Protein AF-Q87NW9-F1 (afdb_monomer_lite)

Structure (mmCIF, N/CA/C/O backbone):
data_AF-Q87NW9-F1
#
_entry.id   AF-Q87NW9-F1
#
loop_
_atom_site.group_PDB
_atom_site.id
_atom_site.type_symbol
_atom_site.label_atom_id
_atom_site.label_alt_id
_atom_site.label_comp_id
_atom_site.label_asym_id
_atom_site.label_entity_id
_atom_site.label_seq_id
_atom_site.pdbx_PDB_ins_code
_atom_site.Cartn_x
_atom_site.Cartn_y
_atom_site.Cartn_z
_atom_site.occupancy
_atom_site.B_iso_or_equiv
_atom_site.auth_seq_id
_atom_site.auth_comp_id
_atom_site.auth_asym_id
_atom_site.auth_atom_id
_atom_site.pdbx_PDB_model_num
ATOM 1 N N . MET A 1 1 ? -15.966 -13.077 6.142 1.00 45.88 1 MET A N 1
ATOM 2 C CA . MET A 1 1 ? -14.778 -13.937 6.348 1.00 45.88 1 MET A CA 1
ATOM 3 C C . MET A 1 1 ? -13.774 -13.603 5.244 1.00 45.88 1 MET A C 1
ATOM 5 O O . MET A 1 1 ? -13.526 -14.425 4.382 1.00 45.88 1 MET A O 1
ATOM 9 N N . LEU A 1 2 ? -13.252 -12.368 5.244 1.00 45.31 2 LEU A N 1
ATOM 10 C CA . LEU A 1 2 ? -12.356 -11.837 4.200 1.00 45.31 2 LEU A CA 1
ATOM 11 C C . LEU A 1 2 ? -10.991 -12.546 4.186 1.00 45.31 2 LEU A C 1
ATOM 13 O O . LEU A 1 2 ? -10.442 -12.805 3.126 1.00 45.31 2 LEU A O 1
ATOM 17 N N . LEU A 1 3 ? -10.516 -12.982 5.358 1.00 43.78 3 LEU A N 1
ATOM 18 C CA . LEU A 1 3 ? -9.275 -13.747 5.543 1.00 43.78 3 LEU A CA 1
ATOM 19 C C . LEU A 1 3 ? -9.197 -15.058 4.742 1.00 43.78 3 LEU A C 1
ATOM 21 O O . LEU A 1 3 ? -8.102 -15.487 4.414 1.00 43.78 3 LEU A O 1
ATOM 25 N N . ARG A 1 4 ? -10.328 -15.703 4.412 1.00 45.25 4 ARG A N 1
ATOM 26 C CA . ARG A 1 4 ? -10.300 -16.947 3.618 1.00 45.25 4 ARG A CA 1
ATOM 27 C C . ARG A 1 4 ? -10.152 -16.714 2.113 1.00 45.25 4 ARG A C 1
ATOM 29 O O . ARG A 1 4 ? -9.783 -17.651 1.417 1.00 45.25 4 ARG A O 1
ATOM 36 N N . SER A 1 5 ? -10.425 -15.503 1.628 1.00 50.66 5 SER A N 1
ATOM 37 C CA . SER A 1 5 ? -10.254 -15.138 0.214 1.00 50.66 5 SER A CA 1
ATOM 38 C C . SER A 1 5 ? -9.017 -14.254 -0.007 1.00 50.66 5 SER A C 1
ATOM 40 O O . SER A 1 5 ? -8.341 -14.398 -1.021 1.00 50.66 5 SER A O 1
ATOM 42 N N . PHE A 1 6 ? -8.686 -13.397 0.968 1.00 56.44 6 PHE A N 1
ATOM 43 C CA . PHE A 1 6 ? -7.629 -12.377 0.898 1.00 56.44 6 PHE A CA 1
ATOM 44 C C . PHE A 1 6 ? -6.442 -12.605 1.860 1.00 56.44 6 PHE A C 1
ATOM 46 O O . PHE A 1 6 ? -5.665 -11.686 2.085 1.00 56.44 6 PHE A O 1
ATOM 53 N N . GLY A 1 7 ? -6.298 -13.793 2.459 1.00 50.41 7 GLY A N 1
ATOM 54 C CA . GLY A 1 7 ? -5.248 -14.054 3.461 1.00 50.41 7 GLY A CA 1
ATOM 55 C C . GLY A 1 7 ? -4.256 -15.173 3.138 1.00 50.41 7 GLY A C 1
ATOM 56 O O . GLY A 1 7 ? -3.381 -15.428 3.952 1.00 50.41 7 GLY A O 1
ATOM 57 N N . ASP A 1 8 ? -4.394 -15.853 1.998 1.00 59.47 8 ASP A N 1
ATOM 58 C CA . ASP A 1 8 ? -3.566 -17.020 1.629 1.00 59.47 8 ASP A CA 1
ATOM 59 C C . ASP A 1 8 ? -2.802 -16.779 0.310 1.00 59.47 8 ASP A C 1
ATOM 61 O O . ASP A 1 8 ? -2.595 -17.683 -0.502 1.00 59.47 8 ASP A O 1
ATOM 65 N N . LYS A 1 9 ? -2.443 -15.517 0.027 1.00 65.75 9 LYS A N 1
ATOM 66 C CA . LYS A 1 9 ? -1.641 -15.149 -1.148 1.00 65.75 9 LYS A CA 1
ATOM 67 C C . LYS A 1 9 ? -0.582 -14.122 -0.774 1.00 65.75 9 LYS A C 1
ATOM 69 O O . LYS A 1 9 ? -0.848 -13.173 -0.050 1.00 65.75 9 LYS A O 1
ATOM 74 N N . ASN A 1 10 ? 0.607 -14.285 -1.349 1.00 62.12 10 ASN A N 1
ATOM 75 C CA . ASN A 1 10 ? 1.704 -13.331 -1.175 1.00 62.12 10 ASN A CA 1
ATOM 76 C C . ASN A 1 10 ? 1.441 -11.999 -1.897 1.00 62.12 10 ASN A C 1
ATOM 78 O O . ASN A 1 10 ? 2.053 -10.991 -1.561 1.00 62.12 10 ASN A O 1
ATOM 82 N N . THR A 1 11 ? 0.580 -12.004 -2.919 1.00 66.12 11 THR A N 1
ATOM 83 C CA . THR A 1 11 ? 0.302 -10.859 -3.790 1.00 66.12 11 THR A CA 1
ATOM 84 C C . THR A 1 11 ? -1.121 -10.945 -4.349 1.00 66.12 11 THR A C 1
ATOM 86 O O . THR A 1 11 ? -1.645 -12.046 -4.547 1.00 66.12 11 THR A O 1
ATOM 89 N N . TYR A 1 12 ? -1.730 -9.791 -4.629 1.00 71.69 12 TYR A N 1
ATOM 90 C CA . TYR A 1 12 ? -3.032 -9.685 -5.293 1.00 71.69 12 TYR A CA 1
ATOM 91 C C . TYR A 1 12 ? -2.891 -9.011 -6.656 1.00 71.69 12 TYR A C 1
ATOM 93 O O . TYR A 1 12 ? -2.052 -8.124 -6.839 1.00 71.69 12 TYR A O 1
ATOM 101 N N . VAL A 1 13 ? -3.705 -9.439 -7.624 1.00 75.19 13 VAL A N 1
ATOM 102 C CA . VAL A 1 13 ? -3.836 -8.702 -8.889 1.00 75.19 13 VAL A CA 1
ATOM 103 C C . VAL A 1 13 ? -4.709 -7.459 -8.683 1.00 75.19 13 VAL A C 1
ATOM 105 O O . VAL A 1 13 ? -5.571 -7.480 -7.806 1.00 75.19 13 VAL A O 1
ATOM 108 N N . PRO A 1 14 ? -4.537 -6.405 -9.499 1.00 74.19 14 PRO A N 1
ATOM 109 C CA . PRO A 1 14 ? -5.365 -5.197 -9.506 1.00 74.19 14 PRO A CA 1
ATOM 110 C C . PRO A 1 14 ? -6.850 -5.375 -9.155 1.00 74.19 14 PRO A C 1
ATOM 112 O O . PRO A 1 14 ? -7.323 -4.783 -8.189 1.00 74.19 14 PRO A O 1
ATOM 115 N N . ASP A 1 15 ? -7.561 -6.250 -9.871 1.00 77.25 15 ASP A N 1
ATOM 116 C CA . ASP A 1 15 ? -8.997 -6.472 -9.661 1.00 77.25 15 ASP A CA 1
ATOM 117 C C . ASP A 1 15 ? -9.322 -7.044 -8.268 1.00 77.25 15 ASP A C 1
ATOM 119 O O . ASP A 1 15 ? -10.343 -6.708 -7.668 1.00 77.25 15 ASP A O 1
ATOM 123 N N . GLU A 1 16 ? -8.449 -7.899 -7.725 1.00 76.50 16 GLU A N 1
ATOM 124 C CA . GLU A 1 16 ? -8.612 -8.441 -6.372 1.00 76.50 16 GLU A CA 1
ATOM 125 C C . GLU A 1 16 ? -8.354 -7.363 -5.317 1.00 76.50 16 GLU A C 1
ATOM 127 O O . GLU A 1 16 ? -9.049 -7.317 -4.303 1.00 76.50 16 GLU A O 1
ATOM 132 N N . ILE A 1 17 ? -7.388 -6.476 -5.563 1.00 76.88 17 ILE A N 1
ATOM 133 C CA . ILE A 1 17 ? -7.121 -5.332 -4.691 1.00 76.88 17 ILE A CA 1
ATOM 134 C C . ILE A 1 17 ? -8.341 -4.410 -4.672 1.00 76.88 17 ILE A C 1
ATOM 136 O O . ILE A 1 17 ? -8.827 -4.079 -3.595 1.00 76.88 17 ILE A O 1
ATOM 140 N N . ASP A 1 18 ? -8.890 -4.054 -5.834 1.00 77.38 18 ASP A N 1
ATOM 141 C CA . ASP A 1 18 ? -10.092 -3.220 -5.924 1.00 77.38 18 ASP A CA 1
ATOM 142 C C . ASP A 1 18 ? -11.273 -3.842 -5.168 1.00 77.38 18 ASP A C 1
ATOM 144 O O . ASP A 1 18 ? -11.953 -3.153 -4.401 1.00 77.38 18 ASP A O 1
ATOM 148 N N . GLN A 1 19 ? -11.476 -5.156 -5.305 1.00 75.25 19 GLN A N 1
ATOM 149 C CA . GLN A 1 19 ? -12.513 -5.870 -4.565 1.00 75.25 19 GLN A CA 1
ATOM 150 C C . GLN A 1 19 ? -12.263 -5.838 -3.047 1.00 75.25 19 GLN A C 1
ATOM 152 O O . GLN A 1 19 ? -13.193 -5.574 -2.282 1.00 75.25 19 GLN A O 1
ATOM 157 N N . ALA A 1 20 ? -11.022 -6.055 -2.599 1.00 72.62 20 ALA A N 1
ATOM 158 C CA . ALA A 1 20 ? -10.658 -5.983 -1.184 1.00 72.62 20 ALA A CA 1
ATOM 159 C C . ALA A 1 20 ? -10.898 -4.580 -0.609 1.00 72.62 20 ALA A C 1
ATOM 161 O O . ALA A 1 20 ? -11.485 -4.435 0.465 1.00 72.62 20 ALA A O 1
ATOM 162 N N . LEU A 1 21 ? -10.484 -3.539 -1.334 1.00 74.19 21 LEU A N 1
ATOM 163 C CA . LEU A 1 21 ? -10.665 -2.145 -0.933 1.00 74.19 21 LEU A CA 1
ATOM 164 C C . LEU A 1 21 ? -12.146 -1.773 -0.864 1.00 74.19 21 LEU A C 1
ATOM 166 O O . LEU A 1 21 ? -12.573 -1.154 0.113 1.00 74.19 21 LEU A O 1
ATOM 170 N N . GLN A 1 22 ? -12.945 -2.222 -1.832 1.00 75.44 22 GLN A N 1
ATOM 171 C CA . GLN A 1 22 ? -14.388 -2.020 -1.828 1.00 75.44 22 GLN A CA 1
ATOM 172 C C . GLN A 1 22 ? -15.065 -2.715 -0.637 1.00 75.44 22 GLN A C 1
ATOM 174 O O . GLN A 1 22 ? -15.891 -2.094 0.037 1.00 75.44 22 GLN A O 1
ATOM 179 N N . GLU A 1 23 ? -14.713 -3.969 -0.330 1.00 69.31 23 GLU A N 1
ATOM 180 C CA . GLU A 1 23 ? -15.269 -4.692 0.827 1.00 69.31 23 GLU A CA 1
ATOM 181 C C . GLU A 1 23 ? -14.842 -4.083 2.170 1.00 69.31 23 GLU A C 1
ATOM 183 O O . GLU A 1 23 ? -15.589 -4.137 3.150 1.00 69.31 23 GLU A O 1
ATOM 188 N N . LEU A 1 24 ? -13.667 -3.455 2.216 1.00 65.94 24 LEU A N 1
ATOM 189 C CA . LEU A 1 24 ? -13.198 -2.678 3.360 1.00 65.94 24 LEU A CA 1
ATOM 190 C C . LEU A 1 24 ? -13.840 -1.280 3.436 1.00 65.94 24 LEU A C 1
ATOM 192 O O . LEU A 1 24 ? -13.641 -0.576 4.424 1.00 65.94 24 LEU A O 1
ATOM 196 N N . GLY A 1 25 ? -14.642 -0.874 2.449 1.00 66.38 25 GLY A N 1
ATOM 197 C CA . GLY A 1 25 ? -15.312 0.428 2.421 1.00 66.38 25 GLY A CA 1
ATOM 198 C C . GLY A 1 25 ? -14.407 1.593 2.012 1.00 66.38 25 GLY A C 1
ATOM 199 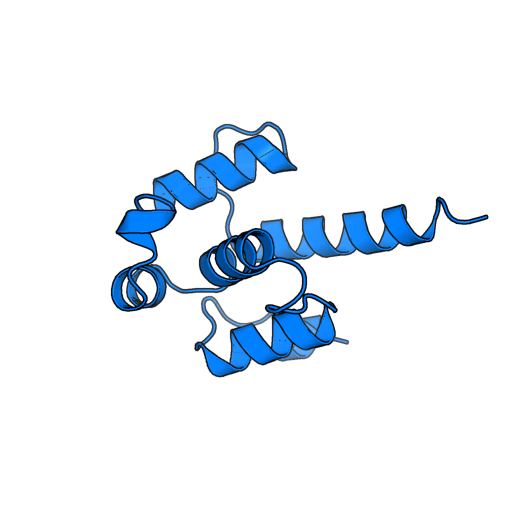O O . GLY A 1 25 ? -14.780 2.751 2.221 1.00 66.38 25 GLY A O 1
ATOM 200 N N . TYR A 1 26 ? -13.240 1.305 1.430 1.00 68.12 26 TYR A N 1
ATOM 201 C CA . TYR A 1 26 ? -12.367 2.307 0.829 1.00 68.12 26 TYR A CA 1
ATOM 202 C C . TYR A 1 26 ? -12.868 2.643 -0.572 1.00 68.12 26 TYR A C 1
ATOM 204 O O . TYR A 1 26 ? -12.730 1.873 -1.519 1.00 68.12 26 TYR A O 1
ATOM 212 N N . ASP A 1 27 ? -13.460 3.824 -0.695 1.00 66.94 27 ASP A N 1
ATOM 213 C CA . ASP A 1 27 ? -13.951 4.343 -1.962 1.00 66.94 27 ASP A CA 1
ATOM 214 C C . ASP A 1 27 ? -12.882 5.238 -2.597 1.00 66.94 27 ASP A C 1
ATOM 216 O O . ASP A 1 27 ? -12.512 6.276 -2.037 1.00 66.94 27 ASP A O 1
ATOM 220 N N . LYS A 1 28 ? -12.407 4.849 -3.784 1.00 66.62 28 LYS A N 1
ATOM 221 C CA . LYS A 1 28 ? -11.424 5.608 -4.569 1.00 66.62 28 LYS A CA 1
ATOM 222 C C . LYS A 1 28 ? -11.859 7.054 -4.814 1.00 66.62 28 LYS A C 1
ATOM 224 O O . LYS A 1 28 ? -11.012 7.931 -4.914 1.00 66.62 28 LYS A O 1
ATOM 229 N N . GLN A 1 29 ? -13.163 7.324 -4.899 1.00 69.38 29 GLN A N 1
ATOM 230 C CA . GLN A 1 29 ? -13.686 8.673 -5.125 1.00 69.38 29 GLN A CA 1
ATOM 231 C C . GLN A 1 29 ? -13.687 9.535 -3.858 1.00 69.38 29 GLN A C 1
ATOM 233 O O . GLN A 1 29 ? -13.773 10.757 -3.959 1.00 69.38 29 GLN A O 1
ATOM 238 N N . LYS A 1 30 ? -13.605 8.921 -2.671 1.00 68.12 30 LYS A N 1
ATOM 239 C CA . LYS A 1 30 ? -13.598 9.639 -1.388 1.00 68.12 30 LYS A CA 1
ATOM 240 C C . LYS A 1 30 ? -12.194 9.997 -0.929 1.00 68.12 30 LYS A C 1
ATOM 242 O O . LYS A 1 30 ? -12.012 11.080 -0.385 1.00 68.12 30 LYS A O 1
ATOM 247 N N . ASP A 1 31 ? -11.230 9.104 -1.138 1.00 69.69 31 ASP A N 1
ATOM 248 C CA . ASP A 1 31 ? -9.841 9.337 -0.751 1.00 69.69 31 ASP A CA 1
ATOM 249 C C . ASP A 1 31 ? -8.877 8.607 -1.696 1.00 69.69 31 ASP A C 1
ATOM 251 O O . ASP A 1 31 ? -8.515 7.444 -1.501 1.00 69.69 31 ASP A O 1
ATOM 255 N N . LEU A 1 32 ? -8.478 9.317 -2.754 1.00 72.25 32 LEU A N 1
ATOM 256 C CA . LEU A 1 32 ? -7.528 8.837 -3.760 1.00 72.25 32 LEU A CA 1
ATOM 257 C C . LEU A 1 32 ? -6.180 8.457 -3.142 1.00 72.25 32 LEU A C 1
ATOM 259 O O . LEU A 1 32 ? -5.595 7.450 -3.535 1.00 72.25 32 LEU A O 1
ATOM 263 N N . ASN A 1 33 ? -5.709 9.226 -2.158 1.00 70.62 33 ASN A N 1
ATOM 264 C CA . ASN A 1 33 ? -4.424 8.971 -1.519 1.00 70.62 33 ASN A CA 1
ATOM 265 C C . ASN A 1 33 ? -4.507 7.689 -0.700 1.00 70.62 33 ASN A C 1
ATOM 267 O O . ASN A 1 33 ? -3.724 6.773 -0.919 1.00 70.62 33 ASN A O 1
ATOM 271 N N . HIS A 1 34 ? -5.500 7.563 0.178 1.00 71.19 34 HIS A N 1
ATOM 272 C CA . HIS A 1 34 ? -5.659 6.348 0.977 1.00 71.19 34 HIS A CA 1
ATOM 273 C C . HIS A 1 34 ? -5.847 5.102 0.106 1.00 71.19 34 HIS A C 1
ATOM 275 O O . HIS A 1 34 ? -5.323 4.035 0.426 1.00 71.19 34 HIS A O 1
ATOM 281 N N . HIS A 1 35 ? -6.542 5.253 -1.024 1.00 74.50 35 HIS A N 1
ATOM 282 C CA . HIS A 1 35 ? -6.699 4.191 -2.005 1.00 74.50 35 HIS A CA 1
ATOM 283 C C . HIS A 1 35 ? -5.354 3.787 -2.627 1.00 74.50 35 HIS A C 1
ATOM 285 O O . HIS A 1 35 ? -5.054 2.600 -2.635 1.00 74.50 35 HIS A O 1
ATOM 291 N N . TYR A 1 36 ? -4.505 4.727 -3.064 1.00 76.69 36 TYR A N 1
ATOM 292 C CA . TYR A 1 36 ? -3.171 4.400 -3.593 1.00 76.69 36 TYR A CA 1
ATOM 293 C C . TYR A 1 36 ? -2.251 3.752 -2.560 1.00 76.69 36 TYR A C 1
ATOM 295 O O . TYR A 1 36 ? -1.528 2.817 -2.893 1.00 76.69 36 TYR A O 1
ATOM 303 N N . TYR A 1 37 ? -2.308 4.197 -1.305 1.00 78.62 37 TYR A N 1
ATOM 304 C CA . TYR A 1 37 ? -1.547 3.581 -0.218 1.00 78.62 37 TYR A CA 1
ATOM 305 C C . TYR A 1 37 ? -1.983 2.135 0.008 1.00 78.62 37 TYR A C 1
ATOM 307 O O . TYR A 1 37 ? -1.159 1.225 0.034 1.00 78.62 37 TYR A O 1
ATOM 315 N N . ALA A 1 38 ? -3.286 1.898 0.124 1.00 78.31 38 ALA A N 1
ATOM 316 C CA . ALA A 1 38 ? -3.786 0.548 0.300 1.00 78.31 38 ALA A CA 1
ATOM 317 C C . ALA A 1 38 ? -3.427 -0.323 -0.918 1.00 78.31 38 ALA A C 1
ATOM 319 O O . ALA A 1 38 ? -2.906 -1.424 -0.763 1.00 78.31 38 ALA A O 1
ATOM 320 N N . TYR A 1 39 ? -3.579 0.214 -2.130 1.00 80.12 39 TYR A N 1
ATOM 321 C CA . TYR A 1 39 ? -3.216 -0.467 -3.369 1.00 80.12 39 TYR A CA 1
ATOM 322 C C . TYR A 1 39 ? -1.735 -0.853 -3.421 1.00 80.12 39 TYR A C 1
ATOM 324 O O . TYR A 1 39 ? -1.400 -1.981 -3.775 1.00 80.12 39 TYR A O 1
ATOM 332 N N . GLY A 1 40 ? -0.851 0.051 -2.996 1.00 83.44 40 GLY A N 1
ATOM 333 C CA . GLY A 1 40 ? 0.576 -0.220 -2.896 1.00 83.44 40 GLY A CA 1
ATOM 334 C C . GLY A 1 40 ? 0.908 -1.313 -1.879 1.00 83.44 40 GLY A C 1
ATOM 335 O O . GLY A 1 40 ? 1.807 -2.110 -2.121 1.00 83.44 40 GLY A O 1
ATOM 336 N N . MET A 1 41 ? 0.157 -1.400 -0.776 1.00 84.44 41 MET A N 1
ATOM 337 C CA . MET A 1 41 ? 0.350 -2.429 0.252 1.00 84.44 41 MET A CA 1
ATOM 338 C C . MET A 1 41 ? -0.141 -3.818 -0.172 1.00 84.44 41 MET A C 1
ATOM 340 O O . MET A 1 41 ? 0.430 -4.815 0.266 1.00 84.44 41 MET A O 1
ATOM 344 N N . PHE A 1 42 ? -1.177 -3.904 -1.014 1.00 78.56 42 PHE A N 1
ATOM 345 C CA . PHE A 1 42 ? -1.692 -5.182 -1.531 1.00 78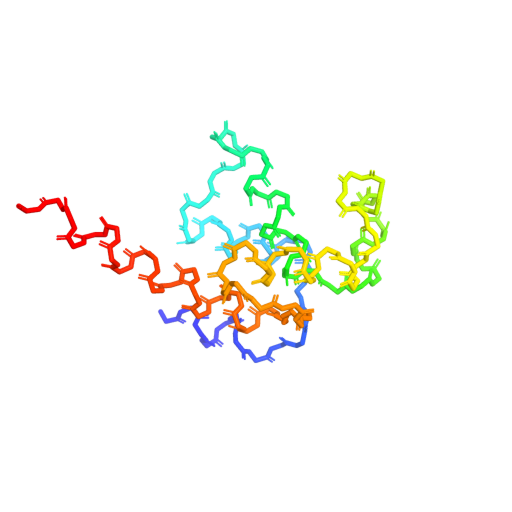.56 42 PHE A CA 1
ATOM 346 C C . PHE A 1 42 ? -1.004 -5.655 -2.820 1.00 78.56 42 PHE A C 1
ATOM 348 O O . PHE A 1 42 ? -1.074 -6.840 -3.163 1.00 78.56 42 PHE A O 1
ATOM 355 N N . ALA A 1 43 ? -0.332 -4.752 -3.534 1.00 78.88 43 ALA A N 1
ATOM 356 C CA . ALA A 1 43 ? 0.391 -5.069 -4.754 1.00 78.88 43 ALA A CA 1
ATOM 357 C C . ALA A 1 43 ? 1.703 -5.819 -4.477 1.00 78.88 43 ALA A C 1
ATOM 359 O O . ALA A 1 43 ? 2.382 -5.601 -3.473 1.00 78.88 43 ALA A O 1
ATOM 360 N N . SER A 1 44 ? 2.094 -6.672 -5.429 1.00 78.44 44 SER A N 1
ATOM 361 C CA . SER A 1 44 ? 3.482 -7.143 -5.534 1.00 78.44 44 SER A CA 1
ATOM 362 C C . SER A 1 44 ? 4.416 -6.000 -5.934 1.00 78.44 44 SER A C 1
ATOM 364 O O . SER A 1 44 ? 3.961 -5.059 -6.582 1.00 78.44 44 SER A O 1
ATOM 366 N N . GLU A 1 45 ? 5.716 -6.114 -5.650 1.00 82.00 45 GLU A N 1
ATOM 367 C CA . GLU A 1 45 ? 6.723 -5.150 -6.127 1.00 82.00 45 GLU A CA 1
ATOM 368 C C . GLU A 1 45 ? 6.623 -4.934 -7.649 1.00 82.00 45 GLU A C 1
ATOM 370 O O . GLU A 1 45 ? 6.532 -3.803 -8.116 1.00 82.00 45 GLU A O 1
ATOM 375 N N . SER A 1 46 ? 6.509 -6.017 -8.427 1.00 79.50 46 SER A N 1
ATOM 376 C CA . SER A 1 46 ? 6.365 -5.934 -9.885 1.00 79.50 46 SER A CA 1
ATOM 377 C C . SER A 1 46 ? 5.090 -5.204 -10.316 1.00 79.50 46 SER A C 1
ATOM 379 O O . SER A 1 46 ? 5.119 -4.410 -11.252 1.00 79.50 46 SER A O 1
ATOM 381 N N . CYS A 1 47 ? 3.964 -5.443 -9.636 1.00 77.25 47 CYS A N 1
ATOM 382 C CA . CYS A 1 47 ? 2.719 -4.729 -9.916 1.00 77.25 47 CYS A CA 1
ATOM 383 C C . CYS A 1 47 ? 2.851 -3.251 -9.549 1.00 77.25 47 CYS A C 1
ATOM 385 O O . CYS A 1 47 ? 2.475 -2.397 -10.342 1.00 77.25 47 CYS A O 1
ATOM 387 N N . TYR A 1 48 ? 3.409 -2.952 -8.378 1.00 80.56 48 TYR A N 1
ATOM 388 C CA . TYR A 1 48 ? 3.628 -1.599 -7.881 1.00 80.56 48 TYR A CA 1
ATOM 389 C C . TYR A 1 48 ? 4.422 -0.744 -8.880 1.00 80.56 48 TYR A C 1
ATOM 391 O O . TYR A 1 48 ? 4.023 0.379 -9.193 1.00 80.56 48 TYR A O 1
ATOM 399 N N . GLU A 1 49 ? 5.490 -1.306 -9.450 1.00 83.06 49 GLU A N 1
ATOM 400 C CA . GLU A 1 49 ? 6.271 -0.655 -10.504 1.00 83.06 49 GLU A CA 1
ATOM 401 C C . GLU A 1 49 ? 5.476 -0.492 -11.806 1.00 83.06 49 GLU A C 1
ATOM 403 O O . GLU A 1 49 ? 5.469 0.589 -12.393 1.00 83.06 49 GLU A O 1
ATOM 408 N N . GLN A 1 50 ? 4.758 -1.531 -12.250 1.00 81.31 50 GLN A N 1
ATOM 409 C CA . GLN A 1 50 ? 3.938 -1.479 -13.471 1.00 81.31 50 GLN A CA 1
ATOM 410 C C . GLN A 1 50 ? 2.807 -0.448 -13.406 1.00 81.31 50 GLN A C 1
ATOM 412 O O . GLN A 1 50 ? 2.380 0.068 -14.438 1.00 81.31 50 GLN A O 1
ATOM 417 N N . LEU A 1 51 ? 2.319 -0.151 -12.205 1.00 75.81 51 LEU A N 1
ATOM 418 C CA . LEU A 1 51 ? 1.272 0.838 -11.960 1.00 75.81 51 LEU A CA 1
ATOM 419 C C . LEU A 1 51 ? 1.806 2.275 -11.922 1.00 75.81 51 LEU A C 1
ATOM 421 O O . LEU A 1 51 ? 1.011 3.203 -11.798 1.00 75.81 51 LEU A O 1
ATOM 425 N N . GLY A 1 52 ? 3.128 2.468 -11.999 1.00 82.06 52 GLY A N 1
ATOM 426 C CA . GLY A 1 52 ? 3.754 3.785 -11.880 1.00 82.06 52 GLY A CA 1
ATOM 427 C C . GLY A 1 52 ? 3.680 4.371 -10.468 1.00 82.06 52 GLY A C 1
ATOM 428 O O . GLY A 1 52 ? 3.879 5.569 -10.293 1.00 82.06 52 GLY A O 1
ATOM 429 N N . LEU A 1 53 ? 3.411 3.548 -9.444 1.00 81.25 53 LEU A N 1
ATOM 430 C CA . LEU A 1 53 ? 3.339 4.017 -8.055 1.00 81.25 53 LEU A CA 1
ATOM 431 C C . LEU A 1 53 ? 4.707 4.443 -7.519 1.00 81.25 53 LEU A C 1
ATOM 433 O O . LEU A 1 53 ? 4.776 5.214 -6.569 1.00 81.25 53 LEU A O 1
ATOM 437 N N . THR A 1 54 ? 5.795 3.991 -8.144 1.00 84.62 54 THR A N 1
ATOM 438 C CA . THR A 1 54 ? 7.159 4.386 -7.780 1.00 84.62 54 THR A CA 1
ATOM 439 C C . THR A 1 54 ? 7.381 5.895 -7.857 1.00 84.62 54 THR A C 1
ATOM 441 O O . THR A 1 54 ? 8.071 6.438 -6.997 1.00 84.62 54 THR A O 1
ATOM 444 N N . ASP A 1 55 ? 6.788 6.577 -8.839 1.00 80.94 55 ASP A N 1
ATOM 445 C CA . ASP A 1 55 ? 6.933 8.029 -8.993 1.00 80.94 55 ASP A CA 1
ATOM 446 C C . ASP A 1 55 ? 6.142 8.804 -7.925 1.00 80.94 55 ASP A C 1
ATOM 448 O O . ASP A 1 55 ? 6.597 9.841 -7.444 1.00 80.94 55 ASP A O 1
ATOM 452 N N . GLU A 1 56 ? 4.988 8.276 -7.509 1.00 80.12 56 GLU A N 1
ATOM 453 C CA . GLU A 1 56 ? 4.076 8.930 -6.559 1.00 80.12 56 GLU A CA 1
ATOM 454 C C . GLU A 1 56 ? 4.410 8.624 -5.089 1.00 80.12 56 GLU A C 1
ATOM 456 O O . GLU A 1 56 ? 4.302 9.486 -4.217 1.00 80.12 56 GLU A O 1
ATOM 461 N N . LEU A 1 57 ? 4.808 7.387 -4.793 1.00 82.31 57 LEU A N 1
ATOM 462 C CA . LEU A 1 57 ? 4.946 6.848 -3.435 1.00 82.31 57 LEU A CA 1
ATOM 463 C C . LEU A 1 57 ? 6.395 6.438 -3.096 1.00 82.31 57 LEU A C 1
ATOM 465 O O . LEU A 1 57 ? 6.702 6.090 -1.952 1.00 82.31 57 LEU A O 1
ATOM 469 N N . GLY A 1 58 ? 7.309 6.513 -4.067 1.00 85.25 58 GLY A N 1
ATOM 470 C CA . GLY A 1 58 ? 8.696 6.068 -3.941 1.00 85.25 58 GLY A CA 1
ATOM 471 C C . GLY A 1 58 ? 8.858 4.562 -4.157 1.00 85.25 58 GLY A C 1
ATOM 472 O O . GLY A 1 58 ? 7.894 3.838 -4.389 1.00 85.25 58 GLY A O 1
ATOM 473 N N . ASN A 1 59 ? 10.097 4.065 -4.086 1.00 88.81 59 ASN A N 1
ATOM 474 C CA . ASN A 1 59 ? 10.392 2.636 -4.250 1.00 88.81 59 ASN A CA 1
ATOM 475 C C . ASN A 1 59 ? 9.590 1.768 -3.257 1.00 88.81 59 ASN A C 1
ATOM 477 O O . ASN A 1 59 ? 9.411 2.162 -2.107 1.00 88.81 59 ASN A O 1
ATOM 481 N N . TYR A 1 60 ? 9.174 0.571 -3.680 1.00 85.19 60 TYR A N 1
ATOM 482 C CA . TYR A 1 60 ? 8.313 -0.337 -2.914 1.00 85.19 60 TYR A CA 1
ATOM 483 C C . TYR A 1 60 ? 8.758 -0.553 -1.455 1.00 85.19 60 TYR A C 1
ATOM 485 O O . TYR A 1 60 ? 7.966 -0.369 -0.531 1.00 85.19 60 TYR A O 1
ATOM 493 N N . GLY A 1 61 ? 10.041 -0.845 -1.212 1.00 85.56 61 GLY A N 1
ATOM 494 C CA . GLY A 1 61 ? 10.550 -1.043 0.151 1.00 85.56 61 GLY A CA 1
ATOM 495 C C . GLY A 1 61 ? 10.608 0.250 0.975 1.00 85.56 61 GLY A C 1
ATOM 496 O O . GLY A 1 61 ? 10.400 0.235 2.190 1.00 85.56 61 GLY A O 1
ATOM 497 N N . HIS A 1 62 ? 10.855 1.391 0.323 1.00 86.81 62 HIS A N 1
ATOM 498 C CA . HIS A 1 62 ? 10.778 2.703 0.971 1.00 86.81 62 HIS A CA 1
ATOM 499 C C . HIS A 1 62 ? 9.336 3.027 1.365 1.00 86.81 62 HIS A C 1
ATOM 501 O O . HIS A 1 62 ? 9.082 3.418 2.500 1.00 86.81 62 HIS A O 1
ATOM 507 N N . PHE A 1 63 ? 8.394 2.804 0.454 1.00 88.50 63 PHE A N 1
ATOM 508 C CA . PHE A 1 63 ? 6.972 2.979 0.692 1.00 88.50 63 PHE A CA 1
ATOM 509 C C . PHE A 1 63 ? 6.486 2.131 1.877 1.00 88.50 63 PHE A C 1
ATOM 511 O O . PHE A 1 63 ? 5.956 2.685 2.839 1.00 88.50 63 PHE A O 1
ATOM 518 N N . GLN A 1 64 ? 6.763 0.823 1.884 1.00 85.56 64 GLN A N 1
ATOM 519 C CA . GLN A 1 64 ? 6.404 -0.073 2.993 1.00 85.56 64 GLN A CA 1
ATOM 520 C C . GLN A 1 64 ? 6.944 0.415 4.342 1.00 85.56 64 GLN A C 1
ATOM 522 O O . GLN A 1 64 ? 6.273 0.319 5.371 1.00 85.56 64 GLN A O 1
ATOM 527 N N . ARG A 1 65 ? 8.161 0.965 4.345 1.00 86.12 65 ARG A N 1
ATOM 528 C CA . ARG A 1 65 ? 8.779 1.548 5.534 1.00 86.12 65 ARG A CA 1
ATOM 529 C C . ARG A 1 65 ? 8.075 2.820 5.994 1.00 86.12 65 ARG A C 1
ATOM 531 O O . ARG A 1 65 ? 7.869 2.987 7.192 1.00 86.12 65 ARG A O 1
ATOM 538 N N . GLU A 1 66 ? 7.720 3.720 5.083 1.00 86.50 66 GLU A N 1
ATOM 539 C CA . GLU A 1 66 ? 7.005 4.952 5.432 1.00 86.50 66 GLU A CA 1
ATOM 540 C C . GLU A 1 66 ? 5.605 4.650 5.978 1.00 86.50 66 GLU A C 1
ATOM 542 O O . GLU A 1 66 ? 5.205 5.231 6.988 1.00 86.50 66 GLU A O 1
ATOM 547 N N . VAL A 1 67 ? 4.904 3.672 5.399 1.00 82.69 67 VAL A N 1
ATOM 548 C CA . VAL A 1 67 ? 3.627 3.185 5.940 1.00 82.69 67 VAL A CA 1
ATOM 549 C C . VAL A 1 67 ? 3.820 2.567 7.327 1.00 82.69 67 VAL A C 1
ATOM 551 O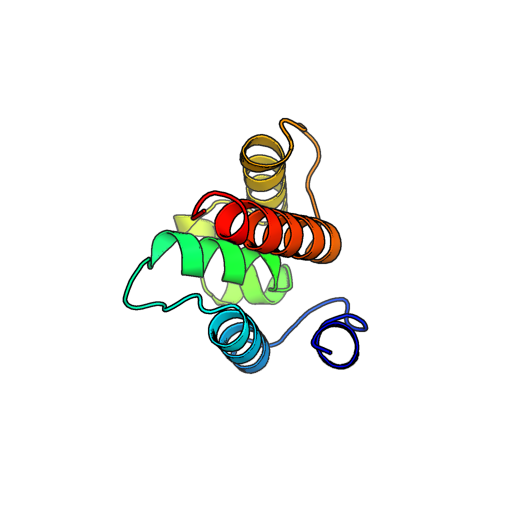 O . VAL A 1 67 ? 3.068 2.886 8.248 1.00 82.69 67 VAL A O 1
ATOM 554 N N . GLY A 1 68 ? 4.859 1.748 7.516 1.00 81.25 68 GLY A N 1
ATOM 555 C CA . GLY A 1 68 ? 5.226 1.195 8.823 1.00 81.25 68 GLY A CA 1
ATOM 556 C C . GLY A 1 68 ? 5.490 2.281 9.871 1.00 81.25 68 GLY A C 1
ATOM 557 O O . GLY A 1 68 ? 4.968 2.213 10.987 1.00 81.25 68 GLY A O 1
ATOM 558 N N . LYS A 1 69 ? 6.218 3.342 9.509 1.00 83.69 69 LYS A N 1
ATOM 559 C CA . LYS A 1 69 ? 6.447 4.492 10.396 1.00 83.69 69 LYS A CA 1
ATOM 560 C C . LYS A 1 69 ? 5.150 5.222 10.724 1.00 83.69 69 LYS A C 1
ATOM 562 O O . LYS A 1 69 ? 4.938 5.563 11.883 1.00 83.69 69 LYS A O 1
ATOM 567 N N . MET A 1 70 ? 4.287 5.454 9.737 1.00 81.25 70 MET A N 1
ATOM 568 C CA . MET A 1 70 ? 3.020 6.156 9.953 1.00 81.25 70 MET A CA 1
ATOM 569 C C . MET A 1 70 ? 2.057 5.370 10.846 1.00 81.25 70 MET A C 1
ATOM 571 O O . MET A 1 70 ? 1.421 5.964 11.713 1.00 81.25 70 MET A O 1
ATOM 575 N N . LEU A 1 71 ? 1.939 4.056 10.640 1.00 77.44 71 LEU A N 1
ATOM 576 C CA . LEU A 1 71 ? 0.925 3.238 11.309 1.00 77.44 71 LEU A CA 1
ATOM 577 C C . LEU A 1 71 ? 1.404 2.612 12.621 1.00 77.44 71 LEU A C 1
ATOM 579 O O . LEU A 1 71 ? 0.625 2.497 13.562 1.00 77.44 71 LEU A O 1
ATOM 583 N N . LEU A 1 72 ? 2.668 2.195 12.690 1.00 77.56 72 LEU A N 1
ATOM 584 C CA . LEU A 1 72 ? 3.225 1.461 13.831 1.00 77.56 72 LEU A CA 1
ATOM 585 C C . LEU A 1 72 ? 4.362 2.204 14.537 1.00 77.56 72 LEU A C 1
ATOM 587 O O . LEU A 1 72 ? 4.913 1.681 15.505 1.00 77.56 72 LEU A O 1
ATOM 591 N N . ASN A 1 73 ? 4.755 3.389 14.054 1.00 80.12 73 ASN A N 1
ATOM 592 C CA . ASN A 1 73 ? 5.958 4.085 14.516 1.00 80.12 73 ASN A CA 1
ATOM 593 C C . ASN A 1 73 ? 7.217 3.191 14.443 1.00 80.12 73 ASN A C 1
ATOM 595 O O . ASN A 1 73 ? 8.135 3.322 15.254 1.00 80.12 73 ASN A O 1
ATOM 599 N N . THR A 1 74 ? 7.251 2.258 13.480 1.00 71.62 74 THR A N 1
ATOM 600 C CA . THR A 1 74 ? 8.384 1.352 13.255 1.00 71.62 74 THR A CA 1
ATOM 601 C C . THR A 1 74 ? 9.182 1.777 12.026 1.00 71.62 74 THR A C 1
ATOM 603 O O . THR A 1 74 ? 8.595 2.113 10.998 1.00 71.62 74 THR A O 1
ATOM 606 N N . PRO A 1 75 ? 10.524 1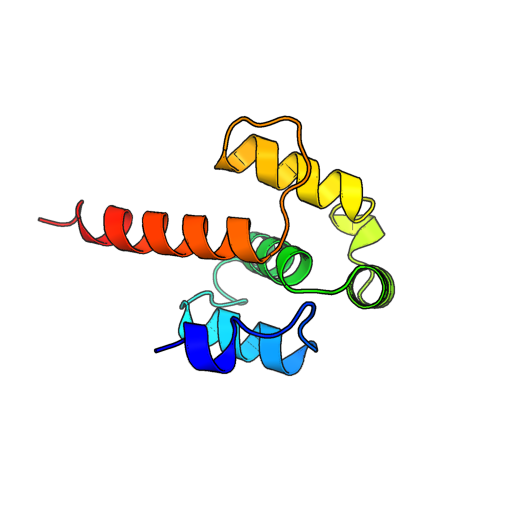.770 12.083 1.00 75.00 75 PRO A N 1
ATOM 607 C CA . PRO A 1 75 ? 11.357 2.037 10.923 1.00 75.00 75 PRO A CA 1
ATOM 608 C C . PRO A 1 75 ? 11.529 0.812 10.013 1.00 75.00 75 PRO A C 1
ATOM 610 O O . PRO A 1 75 ? 12.331 0.908 9.086 1.00 75.00 75 PRO A O 1
ATOM 613 N N . GLU A 1 76 ? 10.871 -0.316 10.274 1.00 81.56 76 GLU A N 1
ATOM 614 C CA . GLU A 1 76 ? 10.945 -1.515 9.431 1.00 81.56 76 GLU A CA 1
ATOM 615 C C . GLU A 1 76 ? 9.851 -1.508 8.350 1.00 81.56 76 GLU A C 1
ATOM 617 O O . GLU A 1 76 ? 8.747 -1.017 8.606 1.00 81.56 76 GLU A O 1
ATOM 622 N N . PRO A 1 77 ? 10.136 -2.009 7.132 1.00 79.62 77 PRO A N 1
ATOM 623 C CA . PRO A 1 77 ? 9.101 -2.203 6.127 1.00 79.62 77 PRO A CA 1
ATOM 624 C C . PRO A 1 77 ? 8.085 -3.225 6.632 1.00 79.62 77 PRO A C 1
ATOM 626 O O . PRO A 1 77 ? 8.455 -4.261 7.185 1.00 79.62 77 PRO A O 1
ATOM 629 N N . ILE A 1 78 ? 6.806 -2.923 6.439 1.00 80.75 78 ILE A N 1
ATOM 630 C CA . ILE A 1 78 ? 5.720 -3.848 6.750 1.00 80.75 78 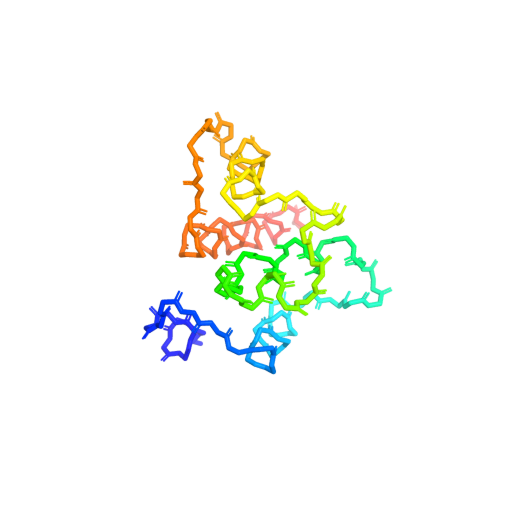ILE A CA 1
ATOM 631 C C . ILE A 1 78 ? 5.194 -4.474 5.465 1.00 80.75 78 ILE A C 1
ATOM 633 O O . ILE A 1 78 ? 5.177 -3.827 4.419 1.00 80.75 78 ILE A O 1
ATOM 637 N N . ASP A 1 79 ? 4.752 -5.724 5.541 1.00 77.69 79 ASP A N 1
ATOM 638 C CA . ASP A 1 79 ? 4.076 -6.378 4.429 1.00 77.69 79 ASP A CA 1
ATOM 639 C C . ASP A 1 79 ? 2.548 -6.241 4.532 1.00 77.69 79 ASP A C 1
ATOM 641 O O . ASP A 1 79 ? 1.984 -5.690 5.488 1.00 77.69 79 ASP A O 1
ATOM 645 N N . MET A 1 80 ? 1.874 -6.742 3.503 1.00 77.00 80 MET A N 1
ATOM 646 C CA . MET A 1 80 ? 0.426 -6.704 3.361 1.00 77.00 80 MET A CA 1
ATOM 647 C C . MET A 1 80 ? -0.327 -7.276 4.571 1.00 77.00 80 MET A C 1
ATOM 649 O O . MET A 1 80 ? -1.344 -6.708 4.973 1.00 77.00 80 MET A O 1
ATOM 653 N N . HIS A 1 81 ? 0.142 -8.377 5.165 1.00 75.94 81 HIS A N 1
ATOM 654 C CA . HIS A 1 81 ? -0.569 -9.039 6.261 1.00 75.94 81 HIS A CA 1
ATOM 655 C C . HIS A 1 81 ? -0.627 -8.127 7.484 1.00 75.94 81 HIS A C 1
ATOM 657 O O . HIS A 1 81 ? -1.698 -7.926 8.059 1.00 75.94 81 HIS A O 1
ATOM 663 N N . ILE A 1 82 ? 0.504 -7.494 7.808 1.00 78.56 82 ILE A N 1
ATOM 664 C CA . ILE A 1 82 ? 0.612 -6.527 8.902 1.00 78.56 82 ILE A CA 1
ATOM 665 C C . ILE A 1 82 ? -0.305 -5.325 8.632 1.00 78.56 82 ILE A C 1
ATOM 667 O O . ILE A 1 82 ? -1.091 -4.937 9.499 1.00 78.56 82 ILE A O 1
ATOM 671 N N . TYR A 1 83 ? -0.266 -4.761 7.420 1.00 77.88 83 TYR A N 1
ATOM 672 C CA . TYR A 1 83 ? -1.147 -3.649 7.040 1.00 77.88 83 TYR A CA 1
ATOM 673 C C . TYR A 1 83 ? -2.633 -4.003 7.164 1.00 77.88 83 TYR A C 1
ATOM 675 O O . TYR A 1 83 ? -3.434 -3.194 7.643 1.00 77.88 83 TYR A O 1
ATOM 683 N N . PHE A 1 84 ? -3.013 -5.218 6.770 1.00 74.44 84 PHE A N 1
ATOM 684 C CA . PHE A 1 84 ? -4.391 -5.684 6.840 1.00 74.44 84 PHE A CA 1
ATOM 685 C C . PHE A 1 84 ? -4.868 -5.881 8.284 1.00 74.44 84 PHE A C 1
ATOM 687 O O . PHE A 1 84 ? -5.983 -5.473 8.625 1.00 74.44 84 PHE A O 1
ATOM 694 N N . GLU A 1 85 ? -4.035 -6.457 9.154 1.00 77.19 85 GLU A N 1
ATOM 695 C CA . GLU A 1 85 ? -4.343 -6.588 10.581 1.00 77.19 85 GLU A CA 1
ATOM 696 C C . GLU A 1 85 ? -4.551 -5.222 11.247 1.00 77.19 85 GLU A C 1
ATOM 698 O O . GLU A 1 85 ? -5.533 -5.038 11.974 1.00 77.19 85 GLU A O 1
ATOM 703 N N . ILE A 1 86 ? -3.691 -4.246 10.945 1.00 75.88 86 ILE A N 1
ATOM 704 C CA . ILE A 1 86 ? -3.808 -2.871 11.452 1.00 75.88 86 ILE A CA 1
ATOM 705 C C . ILE A 1 86 ? -5.090 -2.218 10.942 1.00 75.88 86 ILE A C 1
ATOM 707 O O . ILE A 1 86 ? -5.889 -1.715 11.731 1.00 75.88 86 ILE A O 1
ATOM 711 N N . SER A 1 87 ? -5.320 -2.264 9.629 1.00 69.88 87 SER A N 1
ATOM 712 C CA . SER A 1 87 ? -6.510 -1.691 8.993 1.00 69.88 87 SER A CA 1
ATOM 713 C C . SER A 1 87 ? -7.797 -2.242 9.620 1.00 69.88 87 SER A C 1
ATOM 715 O O . SER A 1 87 ? -8.733 -1.494 9.906 1.00 69.88 87 SER A O 1
ATOM 717 N N . GLN A 1 88 ? -7.830 -3.538 9.949 1.00 71.38 88 GLN A N 1
ATOM 718 C CA . GLN A 1 88 ? -8.945 -4.135 10.684 1.00 71.38 88 GLN A CA 1
ATOM 719 C C . GLN A 1 88 ? -9.080 -3.635 12.126 1.00 71.38 88 GLN A C 1
ATOM 721 O O . GLN A 1 88 ? -10.208 -3.446 12.591 1.00 71.38 88 GLN A O 1
ATOM 726 N N . GLN A 1 89 ? -7.977 -3.465 12.860 1.00 70.56 89 GLN A N 1
ATOM 727 C CA . GLN A 1 89 ? -8.017 -2.925 14.221 1.00 70.56 89 GLN A CA 1
ATOM 728 C C . GLN A 1 89 ? -8.563 -1.495 14.223 1.00 70.56 89 GLN A C 1
ATOM 730 O O . GLN A 1 89 ? -9.523 -1.226 14.945 1.00 70.56 89 GLN A O 1
ATOM 735 N N . TYR A 1 90 ? -8.073 -0.631 13.331 1.00 67.38 90 TYR A N 1
ATOM 736 C CA . TYR A 1 90 ? -8.582 0.734 13.169 1.00 67.38 90 TYR A CA 1
ATOM 737 C C . TYR A 1 90 ? -10.073 0.769 12.828 1.00 67.38 90 TYR A C 1
ATOM 739 O O . TYR A 1 90 ? -10.807 1.594 13.366 1.00 67.38 90 TYR A O 1
ATOM 747 N N . GLN A 1 91 ? -10.572 -0.150 11.997 1.00 63.12 91 GLN A N 1
ATOM 748 C CA . GLN A 1 91 ? -12.012 -0.238 11.737 1.00 63.12 91 GLN A CA 1
ATOM 749 C C . GLN A 1 91 ? -12.825 -0.694 12.955 1.00 63.12 91 GLN A C 1
ATOM 751 O O . GLN A 1 91 ? -13.962 -0.250 13.141 1.00 63.12 91 GLN A O 1
ATOM 756 N N . ARG A 1 92 ? -12.274 -1.576 13.797 1.00 60.62 92 ARG A N 1
ATOM 757 C CA . ARG A 1 92 ? -12.927 -1.994 15.049 1.00 60.62 92 ARG A CA 1
ATOM 758 C C . ARG A 1 92 ? -12.927 -0.872 16.086 1.00 60.62 92 ARG A C 1
ATOM 760 O O . ARG A 1 92 ? -13.927 -0.706 16.778 1.00 60.62 92 ARG A O 1
ATOM 767 N N . GLU A 1 93 ? -11.852 -0.096 16.176 1.00 59.22 93 GLU A N 1
ATOM 768 C CA . GLU A 1 93 ? -11.722 1.028 17.111 1.00 59.22 93 GLU A CA 1
ATOM 769 C C . GLU A 1 93 ? -12.493 2.271 16.649 1.00 59.22 93 GLU A C 1
ATOM 771 O O . GLU A 1 93 ? -13.194 2.888 17.449 1.00 59.22 93 GLU A O 1
ATOM 776 N N . GLY A 1 94 ? -12.492 2.577 15.349 1.00 52.53 94 GLY A N 1
ATOM 777 C CA . GLY A 1 94 ? -13.309 3.638 14.754 1.00 52.53 94 GLY A CA 1
ATOM 778 C C . GLY A 1 94 ? -14.815 3.401 14.922 1.00 52.53 94 GLY A C 1
ATOM 779 O O . GLY A 1 94 ? -15.575 4.346 15.119 1.00 52.53 94 GLY A O 1
ATOM 780 N N . LYS A 1 95 ? -15.255 2.134 14.957 1.00 47.03 95 LYS A N 1
ATOM 781 C CA . LYS A 1 95 ? -16.633 1.763 15.331 1.00 47.03 95 LYS A CA 1
ATOM 782 C C . LYS A 1 95 ? -16.917 1.865 16.833 1.00 47.03 95 LYS A C 1
ATOM 784 O O . LYS A 1 95 ? -18.080 1.887 17.218 1.00 47.03 95 LYS A O 1
ATOM 789 N N . ARG A 1 96 ? -15.893 1.921 17.688 1.00 40.91 96 ARG A N 1
ATOM 790 C CA . ARG A 1 96 ? -16.046 1.963 19.151 1.00 40.91 96 ARG A CA 1
ATOM 791 C C . ARG A 1 96 ? -16.232 3.383 19.698 1.00 40.91 96 ARG A C 1
ATOM 793 O O . ARG A 1 96 ? -16.805 3.528 20.768 1.00 40.91 96 ARG A O 1
ATOM 800 N N . ASN A 1 97 ? -15.836 4.411 18.943 1.00 35.59 97 ASN A N 1
ATOM 801 C CA . ASN A 1 97 ? -15.945 5.827 19.332 1.00 35.59 97 ASN A CA 1
ATOM 802 C C . ASN A 1 97 ? -17.232 6.533 18.847 1.00 35.59 97 ASN A C 1
ATOM 804 O O . ASN A 1 97 ? -17.273 7.759 18.791 1.00 35.59 97 ASN A O 1
ATOM 808 N N . THR A 1 98 ? -18.288 5.792 18.492 1.00 41.00 98 THR A N 1
ATOM 809 C CA . THR A 1 98 ? -19.606 6.358 18.112 1.00 41.00 98 THR A CA 1
ATOM 810 C C . THR A 1 98 ? -20.733 5.993 19.083 1.00 41.00 98 THR A C 1
ATOM 812 O O . THR A 1 98 ? -21.897 5.954 18.688 1.00 41.00 98 THR A O 1
ATOM 815 N N . HIS A 1 99 ? -20.407 5.762 20.357 1.00 35.84 99 HIS A N 1
ATOM 816 C CA . HIS A 1 99 ? -21.403 5.582 21.416 1.00 35.84 99 HIS A CA 1
ATOM 817 C C . HIS A 1 99 ? -21.337 6.677 22.473 1.00 35.84 99 HIS A C 1
ATOM 819 O O . HIS A 1 99 ? -20.215 6.980 22.933 1.00 35.84 99 HIS A O 1
#

Sequence (99 aa):
MLLRSFGDKNTYVPDEIDQALQELGYDKQKDLNHHYYAYGMFASESCYEQLGLTDELGNYGHFQREVGKMLLNTPEPIDMHIYFEISQQYQREGKRNTH

Foldseek 3Di:
DVCVVLVPDQADDPVVLVVVCVVLVNDCVVDVPVSLLSVLQRHDQVVCVVVVVCVVQNRSQVNQQVVCCVQVVDNGRDHNVVVVVSSVVCVVVVVVPPD

Organism: Vibrio parahaemolyticus serotype O3:K6 (strain RIMD 2210633) (NCBI:txid223926)

Secondary structure (DSSP, 8-state):
-THHHHSS-S---HHHHHHHHHHTT--TTT-HHHHHHHHHHHS-HHHHHHTTHHHHH-SHHHHHHHHHHHHHS-SSPP-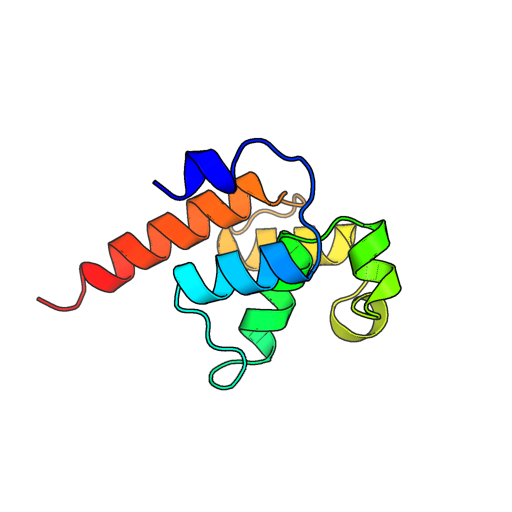HHHHHHHHHHHHHHHTTT--

Radius of gyration: 13.34 Å; chains: 1; bounding box: 33×27×35 Å

pLDDT: mean 72.18, std 12.4, range [35.59, 88.81]